Protein AF-A0A915DZM9-F1 (afdb_monomer_lite)

Foldseek 3Di:
DPPVVVPPPDPPCVVVVVVVVVVVVVVVVVVVVVVVVVVVVVVVVVVVVVVVVVVVVVVVQVVVQVVCQVVVCVVPVPDGDGDDDDDPPDDDDPDDPVPD

Radius of gyration: 34.63 Å; chains: 1; bounding box: 76×25×93 Å

Secondary structure (DSSP, 8-state):
--SGGGGTT--TTHHHHHHHHHHHHHHHHHHHHHHHHHHHHHHHHHHHHHHHHHHHHHHHHHHHHHHHHHHHHHH-TT------PPPTT--S----GGG-

Organism: NCBI:txid166011

pLDDT: mean 86.88, std 16.18, range [41.91, 98.56]

InterPro domains:
  IPR027417 P-loop containing nucleoside triphosphate hydrolase [G3DSA:3.40.50.300] (23-99)
  IPR027417 P-loop containing nucleoside triphosphate hydrolase [SSF52540] (4-86)

Sequence (100 aa):
MNELKKYENVNKKALDQFVKASSQKDELTKRVNELKKNESSIKDLLSVLENRRFETLQLTFKQVAKNFHDVFEKLIPSGRANLIMKTADVGQDTEDPSRM

Structure (mmCIF, N/CA/C/O backbone):
data_AF-A0A915DZM9-F1
#
_entry.id   AF-A0A915DZM9-F1
#
loop_
_atom_site.group_PDB
_atom_site.id
_atom_site.type_symbol
_atom_site.label_atom_id
_atom_site.label_alt_id
_atom_site.label_comp_id
_atom_site.label_asym_id
_atom_site.label_entity_id
_atom_site.label_seq_id
_atom_site.pdbx_PDB_ins_code
_atom_site.Cartn_x
_atom_site.Cartn_y
_atom_site.Cartn_z
_atom_site.occupancy
_atom_site.B_iso_or_equiv
_atom_site.auth_seq_id
_atom_site.auth_comp_id
_atom_site.auth_asym_id
_atom_site.auth_atom_id
_atom_site.pdbx_PDB_model_num
ATOM 1 N N . MET A 1 1 ? -47.024 3.475 48.657 1.00 48.84 1 MET A N 1
ATOM 2 C CA . MET A 1 1 ? -45.727 2.891 49.086 1.00 48.84 1 MET A CA 1
ATOM 3 C C . MET A 1 1 ? -45.521 1.419 48.683 1.00 48.84 1 MET A C 1
ATOM 5 O O . MET A 1 1 ? -44.445 0.894 48.937 1.00 48.84 1 MET A O 1
ATOM 9 N N . ASN A 1 2 ? -46.476 0.742 48.024 1.00 57.47 2 ASN A N 1
ATOM 10 C CA . ASN A 1 2 ? -46.370 -0.705 47.754 1.00 57.47 2 ASN A CA 1
ATOM 11 C C . ASN A 1 2 ? -45.647 -1.085 46.447 1.00 57.47 2 ASN A C 1
ATOM 13 O O . ASN A 1 2 ? -45.392 -2.264 46.224 1.00 57.47 2 ASN A O 1
ATOM 17 N N . GLU A 1 3 ? -45.293 -0.124 45.593 1.00 64.56 3 GLU A N 1
ATOM 18 C CA . GLU A 1 3 ? -44.684 -0.420 44.287 1.00 64.56 3 GLU A CA 1
ATOM 19 C C . GLU A 1 3 ? -43.159 -0.570 44.345 1.00 64.56 3 GLU A C 1
ATOM 21 O O . GLU A 1 3 ? -42.605 -1.394 43.623 1.00 64.56 3 GLU A O 1
ATOM 26 N N . LEU A 1 4 ? -42.480 0.127 45.267 1.00 64.44 4 LEU A N 1
ATOM 27 C CA . LEU A 1 4 ? -41.024 0.014 45.438 1.00 64.44 4 LEU A CA 1
ATOM 28 C C . LEU A 1 4 ? -40.582 -1.369 45.947 1.00 64.44 4 LEU A C 1
ATOM 30 O O . LEU A 1 4 ? -39.478 -1.802 45.633 1.00 64.44 4 LEU A O 1
ATOM 34 N N . LYS A 1 5 ? -41.444 -2.089 46.681 1.00 62.44 5 LYS A N 1
ATOM 35 C CA . LYS A 1 5 ? -41.144 -3.437 47.201 1.00 62.44 5 LYS A CA 1
ATOM 36 C C . LYS A 1 5 ? -40.920 -4.477 46.097 1.00 62.44 5 LYS A C 1
ATOM 38 O O . LYS A 1 5 ? -40.198 -5.438 46.310 1.00 62.44 5 LYS A O 1
ATOM 43 N N . LYS A 1 6 ? -41.497 -4.280 44.904 1.00 67.06 6 LYS A N 1
ATOM 44 C CA . LYS A 1 6 ? -41.291 -5.182 43.754 1.00 67.06 6 LYS A CA 1
ATOM 45 C C . LYS A 1 6 ? -39.876 -5.088 43.169 1.00 67.06 6 LYS A C 1
ATOM 47 O O . LYS A 1 6 ? -39.464 -5.974 42.429 1.00 67.06 6 LYS A O 1
ATOM 52 N N . TYR A 1 7 ? -39.137 -4.038 43.519 1.00 66.75 7 TYR A N 1
ATOM 53 C CA . TYR A 1 7 ? -37.771 -3.780 43.081 1.00 66.75 7 TYR A CA 1
ATOM 54 C C . TYR A 1 7 ? -36.757 -4.063 44.203 1.00 66.75 7 TYR A C 1
ATOM 56 O O . TYR A 1 7 ? -35.758 -3.368 44.317 1.00 66.75 7 TYR A O 1
ATOM 64 N N . GLU A 1 8 ? -36.976 -5.070 45.055 1.00 66.50 8 GLU A N 1
ATOM 65 C CA . GLU A 1 8 ? -36.033 -5.413 46.140 1.00 66.50 8 GLU A CA 1
ATOM 66 C C . GLU A 1 8 ? -34.612 -5.749 45.638 1.00 66.50 8 GLU A C 1
ATOM 68 O O . GLU A 1 8 ? -33.630 -5.475 46.327 1.00 66.50 8 GLU A O 1
ATOM 73 N N . ASN A 1 9 ? -34.487 -6.254 44.405 1.00 74.31 9 ASN A N 1
ATOM 74 C CA . ASN A 1 9 ? -33.231 -6.737 43.822 1.00 74.31 9 ASN A CA 1
ATOM 75 C C . ASN A 1 9 ? -32.646 -5.803 42.746 1.00 74.31 9 ASN A C 1
ATOM 77 O O . ASN A 1 9 ? -32.214 -6.260 41.687 1.00 74.31 9 ASN A O 1
ATOM 81 N N . VAL A 1 10 ? -32.633 -4.484 42.971 1.00 79.19 10 VAL A N 1
ATOM 82 C CA . VAL A 1 10 ? -31.992 -3.558 42.016 1.00 79.19 10 VAL A CA 1
ATOM 83 C C . VAL A 1 10 ? -30.469 -3.669 42.089 1.00 79.19 10 VAL A C 1
ATOM 85 O O . VAL A 1 10 ? -29.878 -3.640 43.172 1.00 79.19 10 VAL A O 1
ATOM 88 N N . ASN A 1 11 ? -29.811 -3.720 40.928 1.00 84.00 11 ASN A N 1
ATOM 89 C CA . ASN A 1 11 ? -28.358 -3.626 40.838 1.00 84.00 11 ASN A CA 1
ATOM 90 C C . ASN A 1 11 ? -27.892 -2.202 41.180 1.00 84.00 11 ASN A C 1
ATOM 92 O O . ASN A 1 11 ? -27.795 -1.330 40.319 1.00 84.00 11 ASN A O 1
ATOM 96 N N . LYS A 1 12 ? -27.547 -1.984 42.449 1.00 84.38 12 LYS A N 1
ATOM 97 C CA . LYS A 1 12 ? -27.059 -0.695 42.963 1.00 84.38 12 LYS A CA 1
ATOM 98 C C . LYS A 1 12 ? -25.737 -0.238 42.323 1.00 84.38 12 LYS A C 1
ATOM 100 O O . LYS A 1 12 ? -25.410 0.937 42.417 1.00 84.38 12 LYS A O 1
ATOM 105 N N . LYS A 1 13 ? -24.996 -1.136 41.654 1.00 89.31 13 LYS A N 1
ATOM 106 C CA . LYS A 1 13 ? -23.743 -0.833 40.934 1.00 89.31 13 LYS A CA 1
ATOM 107 C C . LYS A 1 13 ? -23.955 -0.489 39.457 1.00 89.31 13 LYS A C 1
ATOM 109 O O . LYS A 1 13 ? -22.977 -0.245 38.756 1.00 89.31 13 LYS A O 1
ATOM 114 N N . ALA A 1 14 ? -25.197 -0.488 38.965 1.00 90.44 14 ALA A N 1
ATOM 115 C CA . ALA A 1 14 ? -25.493 -0.280 37.547 1.00 90.44 14 ALA A CA 1
ATOM 116 C C . ALA A 1 14 ? -24.955 1.059 37.022 1.00 90.44 14 ALA A C 1
ATOM 118 O O . ALA A 1 14 ? -24.458 1.111 35.901 1.00 90.44 14 ALA A O 1
ATOM 119 N N . LEU A 1 15 ? -24.997 2.114 37.843 1.00 90.62 15 LEU A N 1
ATOM 120 C CA . LEU A 1 15 ? -24.470 3.424 37.468 1.00 90.62 15 LEU A CA 1
ATOM 121 C C . LEU A 1 15 ? -22.946 3.388 37.281 1.00 90.62 15 LEU A C 1
ATOM 123 O O . LEU A 1 15 ? -22.456 3.763 36.220 1.00 90.62 15 LEU A O 1
ATOM 127 N N . ASP A 1 16 ? -22.205 2.865 38.261 1.00 93.19 16 ASP A N 1
ATOM 128 C CA . ASP A 1 16 ? -20.742 2.748 38.175 1.00 93.19 16 ASP A CA 1
ATOM 129 C C . ASP A 1 16 ? -20.309 1.842 37.013 1.00 93.19 16 ASP A C 1
ATOM 131 O O . ASP A 1 16 ? -19.359 2.143 36.287 1.00 93.19 16 ASP A O 1
ATOM 135 N N . GLN A 1 17 ? -21.030 0.735 36.799 1.00 95.06 17 GLN A N 1
ATOM 136 C CA . GLN A 1 17 ? -20.805 -0.166 35.668 1.00 95.06 17 GLN A CA 1
ATOM 137 C C . GLN A 1 17 ? -21.062 0.531 34.332 1.00 95.06 17 GLN A C 1
ATOM 139 O O . GLN A 1 17 ? -20.261 0.378 33.412 1.00 95.06 17 GLN A O 1
ATOM 144 N N . PHE A 1 18 ? -22.138 1.315 34.230 1.00 95.31 18 PHE A N 1
ATOM 145 C CA . PHE A 1 18 ? -22.462 2.085 33.034 1.00 95.31 18 PHE A CA 1
ATOM 146 C C . PHE A 1 18 ? -21.383 3.124 32.728 1.00 95.31 18 PHE A C 1
ATOM 148 O O . PHE A 1 18 ? -20.896 3.173 31.602 1.00 95.31 18 PHE A O 1
ATOM 155 N N . VAL A 1 19 ? -20.953 3.906 33.723 1.00 96.38 19 VAL A N 1
ATOM 156 C CA . VAL A 1 19 ? -19.902 4.920 33.545 1.00 96.38 19 VAL A CA 1
ATOM 157 C C . VAL A 1 19 ? -18.598 4.269 33.078 1.00 96.38 19 VAL A C 1
ATOM 159 O O . VAL A 1 19 ? -17.992 4.725 32.106 1.00 96.38 19 VAL A O 1
ATOM 162 N N . LYS A 1 20 ? -18.192 3.157 33.706 1.00 96.88 20 LYS A N 1
ATOM 163 C CA . LYS A 1 20 ? -16.994 2.410 33.303 1.00 96.88 20 LYS A CA 1
ATOM 164 C C . LYS A 1 20 ? -17.113 1.860 31.879 1.00 96.88 20 LYS A C 1
ATOM 166 O O . LYS A 1 20 ? -16.190 2.031 31.087 1.00 96.88 20 LYS A O 1
ATOM 171 N N . ALA A 1 21 ? -18.238 1.228 31.548 1.00 96.44 21 ALA A N 1
ATOM 172 C CA . ALA A 1 21 ? -18.471 0.654 30.227 1.00 96.44 21 ALA A CA 1
ATOM 173 C C . ALA A 1 21 ? -18.543 1.730 29.132 1.00 96.44 21 ALA A C 1
ATOM 175 O O . ALA A 1 21 ? -18.009 1.528 28.043 1.00 96.44 21 ALA A O 1
ATOM 176 N N . SER A 1 22 ? -19.151 2.884 29.421 1.00 97.81 22 SER A N 1
ATOM 177 C CA . SER A 1 22 ? -19.218 4.011 28.488 1.00 97.81 22 SER A CA 1
ATOM 178 C C . SER A 1 22 ? -17.825 4.565 28.197 1.00 97.81 22 SER A C 1
ATOM 180 O O . SER A 1 22 ? -17.465 4.714 27.035 1.00 97.81 22 SER A O 1
ATOM 182 N N . SER A 1 23 ? -17.005 4.772 29.232 1.00 97.69 23 SER A N 1
ATOM 183 C CA . SER A 1 23 ? -15.620 5.230 29.064 1.00 97.69 23 SER A CA 1
ATOM 184 C C . SER A 1 23 ? -14.784 4.251 28.227 1.00 97.69 23 SER A C 1
ATOM 186 O O . SER A 1 23 ? -14.112 4.649 27.275 1.00 97.69 23 SER A O 1
ATOM 188 N N . GLN A 1 24 ? -14.900 2.945 28.501 1.00 98.06 24 GLN A N 1
ATOM 189 C CA . GLN A 1 24 ? -14.220 1.907 27.717 1.00 98.06 24 GLN A CA 1
ATOM 190 C C . GLN A 1 24 ? -14.685 1.876 26.257 1.00 98.06 24 GLN A C 1
ATOM 192 O O . GLN A 1 24 ? -13.868 1.726 25.348 1.00 98.06 24 GLN A O 1
ATOM 197 N N . LYS A 1 25 ? -15.989 2.035 26.009 1.00 98.25 25 LYS A N 1
ATOM 198 C CA . LYS A 1 25 ? -16.532 2.136 24.652 1.00 98.25 25 LYS A CA 1
ATOM 199 C C . LYS A 1 25 ? -15.938 3.333 23.913 1.00 98.25 25 LYS A C 1
ATOM 201 O O . LYS A 1 25 ? -15.570 3.190 22.746 1.00 98.25 25 LYS A O 1
ATOM 206 N N . ASP A 1 26 ? -15.841 4.487 24.562 1.00 98.31 26 ASP A N 1
ATOM 207 C CA . ASP A 1 26 ? -15.312 5.702 23.942 1.00 98.31 26 ASP A CA 1
ATOM 208 C C . ASP A 1 26 ? -13.825 5.552 23.594 1.00 98.31 26 ASP A C 1
ATOM 210 O O . ASP A 1 26 ? -13.408 5.914 22.491 1.00 98.31 26 ASP A O 1
ATOM 214 N N . GLU A 1 27 ? -13.032 4.950 24.483 1.00 98.31 27 GLU A N 1
ATOM 215 C CA . GLU A 1 27 ? -11.620 4.636 24.232 1.00 98.31 27 GLU A CA 1
ATOM 216 C C . GLU A 1 27 ? -11.452 3.662 23.055 1.00 98.31 27 GLU A C 1
ATOM 218 O O . GLU A 1 27 ? -10.688 3.928 22.123 1.00 98.31 27 GLU A O 1
ATOM 223 N N . LEU A 1 28 ? -12.218 2.567 23.042 1.00 98.56 28 LEU A N 1
ATOM 224 C CA . LEU A 1 28 ? -12.199 1.595 21.946 1.00 98.56 28 LEU A CA 1
ATOM 225 C C . LEU A 1 28 ? -12.623 2.229 20.619 1.00 98.56 28 LEU A C 1
ATOM 227 O O . LEU A 1 28 ? -12.017 1.958 19.584 1.00 98.56 28 LEU A O 1
ATOM 231 N N . THR A 1 29 ? -13.623 3.109 20.642 1.00 98.44 29 THR A N 1
ATOM 232 C CA . THR A 1 29 ? -14.101 3.814 19.446 1.00 98.44 29 THR A CA 1
ATOM 233 C C . THR A 1 29 ? -13.015 4.722 18.875 1.00 98.44 29 THR A C 1
ATOM 235 O O . THR A 1 29 ? -12.769 4.700 17.667 1.00 98.44 29 THR A O 1
ATOM 238 N N . LYS A 1 30 ? -12.310 5.476 19.729 1.00 98.50 30 LYS A N 1
ATOM 239 C CA . LYS A 1 30 ? -11.158 6.290 19.311 1.00 98.50 30 LYS A CA 1
ATOM 240 C C . LYS A 1 30 ? -10.073 5.425 18.677 1.00 98.50 30 LYS A C 1
ATOM 242 O O . LYS A 1 30 ? -9.648 5.713 17.562 1.00 98.50 30 LYS A O 1
ATOM 247 N N . ARG A 1 31 ? -9.710 4.315 19.324 1.00 98.50 31 ARG A N 1
ATOM 248 C CA . ARG A 1 31 ? -8.682 3.395 18.823 1.00 98.50 31 ARG A CA 1
ATOM 249 C C . ARG A 1 31 ? -9.050 2.775 17.475 1.00 98.50 31 ARG A C 1
ATOM 251 O O . ARG A 1 31 ? -8.199 2.669 16.600 1.00 98.50 31 ARG A O 1
ATOM 258 N N . VAL A 1 32 ? -10.313 2.402 17.267 1.00 98.56 32 VAL A N 1
ATOM 259 C CA . VAL A 1 32 ? -10.792 1.899 15.967 1.00 98.56 32 VAL A CA 1
ATOM 260 C C . VAL A 1 32 ? -10.671 2.970 14.883 1.00 98.56 32 VAL A C 1
ATOM 262 O O . VAL A 1 32 ? -10.244 2.664 13.771 1.00 98.56 32 VAL A O 1
ATOM 265 N N . ASN A 1 33 ? -11.015 4.221 15.188 1.00 98.50 33 ASN A N 1
ATOM 266 C CA . ASN A 1 33 ? -10.901 5.317 14.225 1.00 98.50 33 ASN A CA 1
ATOM 267 C C . ASN A 1 33 ? -9.439 5.607 13.856 1.00 98.50 33 ASN A C 1
ATOM 269 O O . ASN A 1 33 ? -9.132 5.800 12.680 1.00 98.50 33 ASN A O 1
ATOM 273 N N . GLU A 1 34 ? -8.532 5.577 14.833 1.00 98.50 34 GLU A N 1
ATOM 274 C CA . GLU A 1 34 ? -7.091 5.699 14.594 1.00 98.50 34 GLU A CA 1
ATOM 275 C C . GLU A 1 34 ? -6.560 4.551 13.730 1.00 98.50 34 GLU A C 1
ATOM 277 O O . GLU A 1 34 ? -5.851 4.795 12.756 1.00 98.50 34 GLU A O 1
ATOM 282 N N . LEU A 1 35 ? -6.954 3.307 14.019 1.00 98.56 35 LEU A N 1
ATOM 283 C CA . LEU A 1 35 ? -6.558 2.144 13.220 1.00 98.56 35 LEU A CA 1
ATOM 284 C C . LEU A 1 35 ? -7.040 2.247 11.770 1.00 98.56 35 LEU A C 1
ATOM 286 O O . LEU A 1 35 ? -6.257 1.983 10.863 1.00 98.56 35 LEU A O 1
ATOM 290 N N . LYS A 1 36 ? -8.280 2.693 11.536 1.00 98.56 36 LYS A N 1
ATOM 291 C CA . LYS A 1 36 ? -8.805 2.921 10.178 1.00 98.56 36 LYS A CA 1
ATOM 292 C C . LYS A 1 36 ? -8.014 3.988 9.426 1.00 98.56 36 LYS A C 1
ATOM 294 O O . LYS A 1 36 ? -7.718 3.819 8.245 1.00 98.56 36 LYS A O 1
ATOM 299 N N . LYS A 1 37 ? -7.651 5.081 10.104 1.00 98.50 37 LYS A N 1
ATOM 300 C CA . LYS A 1 37 ? -6.814 6.131 9.514 1.00 98.50 37 LYS A CA 1
ATOM 301 C C . LYS A 1 37 ? -5.435 5.583 9.141 1.00 98.50 37 LYS A C 1
ATOM 303 O O . LYS A 1 37 ? -4.976 5.812 8.026 1.00 98.50 37 LYS A O 1
ATOM 308 N N . ASN A 1 38 ? -4.815 4.825 10.043 1.00 98.31 38 ASN A N 1
ATOM 309 C CA . ASN A 1 38 ? -3.508 4.216 9.812 1.00 98.31 38 ASN A CA 1
ATOM 310 C C . ASN A 1 38 ? -3.552 3.214 8.654 1.00 98.31 38 ASN A C 1
ATOM 312 O O . ASN A 1 38 ? -2.674 3.240 7.797 1.00 98.31 38 ASN A O 1
ATOM 316 N N . GLU A 1 39 ? -4.586 2.374 8.585 1.00 98.56 39 GLU A N 1
ATOM 317 C CA . GLU A 1 39 ? -4.797 1.443 7.475 1.00 98.56 39 GLU A CA 1
ATOM 318 C C . GLU A 1 39 ? -4.867 2.181 6.131 1.00 98.56 39 GLU A C 1
ATOM 320 O O . GLU A 1 39 ? -4.191 1.780 5.183 1.00 98.56 39 GLU A O 1
ATOM 325 N N . SER A 1 40 ? -5.627 3.281 6.055 1.00 98.38 40 SER A N 1
ATOM 326 C CA . SER A 1 40 ? -5.697 4.112 4.846 1.00 98.38 40 SER A CA 1
ATOM 327 C C . SER A 1 40 ? -4.322 4.650 4.460 1.00 98.38 40 SER A C 1
ATOM 329 O O . SER A 1 40 ? -3.891 4.463 3.329 1.00 98.38 40 SER A O 1
ATOM 331 N N . SER A 1 41 ? -3.590 5.242 5.408 1.00 98.31 41 SER A N 1
ATOM 332 C CA . SER A 1 41 ? -2.258 5.797 5.141 1.00 98.31 41 SER A CA 1
ATOM 333 C C . SER A 1 41 ? -1.254 4.739 4.672 1.00 98.31 41 SER A C 1
ATOM 335 O O . SER A 1 41 ? -0.417 5.022 3.817 1.00 98.31 41 SER A O 1
ATOM 337 N N . ILE A 1 42 ? -1.345 3.512 5.195 1.00 98.50 42 ILE A N 1
ATOM 338 C CA . ILE A 1 42 ? -0.507 2.390 4.752 1.00 98.50 42 ILE A CA 1
ATOM 339 C C . ILE A 1 42 ? -0.857 1.988 3.315 1.00 98.50 42 ILE A C 1
ATOM 341 O O . ILE A 1 42 ? 0.050 1.782 2.510 1.00 98.50 42 ILE A O 1
ATOM 345 N N . LYS A 1 43 ? -2.148 1.896 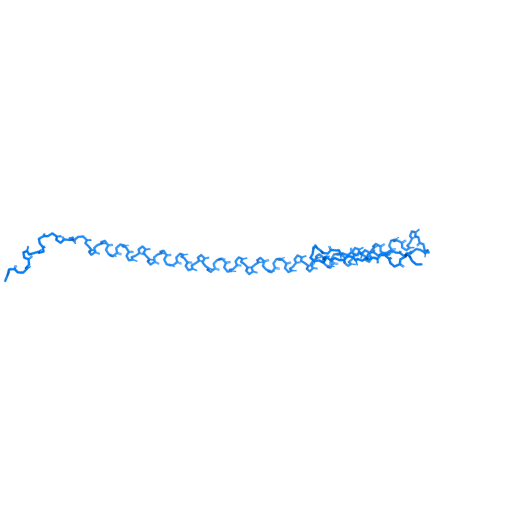2.970 1.00 98.50 43 LYS A N 1
ATOM 346 C CA . LYS A 1 43 ? -2.588 1.569 1.602 1.00 98.50 43 LYS A CA 1
ATOM 347 C C . LYS A 1 43 ? -2.166 2.636 0.594 1.00 98.50 43 LYS A C 1
ATOM 349 O O . LYS A 1 43 ? -1.676 2.289 -0.479 1.00 98.50 43 LYS A O 1
ATOM 354 N N . ASP A 1 44 ? -2.292 3.908 0.959 1.00 98.31 44 ASP A N 1
ATOM 355 C CA . ASP A 1 44 ? -1.869 5.026 0.114 1.00 98.31 44 ASP A CA 1
ATOM 356 C C . ASP A 1 44 ? -0.356 4.979 -0.138 1.00 98.31 44 ASP A C 1
ATOM 358 O O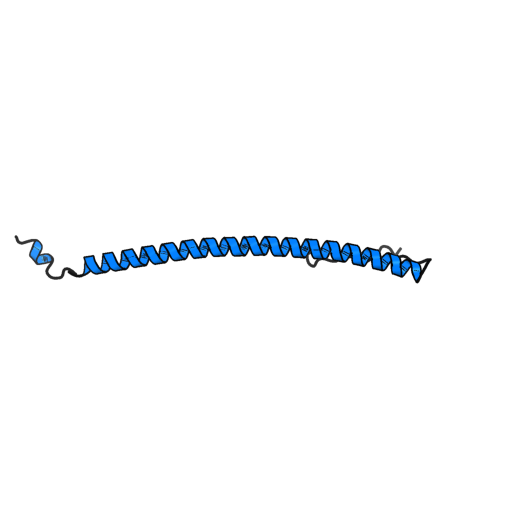 . ASP A 1 44 ? 0.096 5.083 -1.279 1.00 98.31 44 ASP A O 1
ATOM 362 N N . LEU A 1 45 ? 0.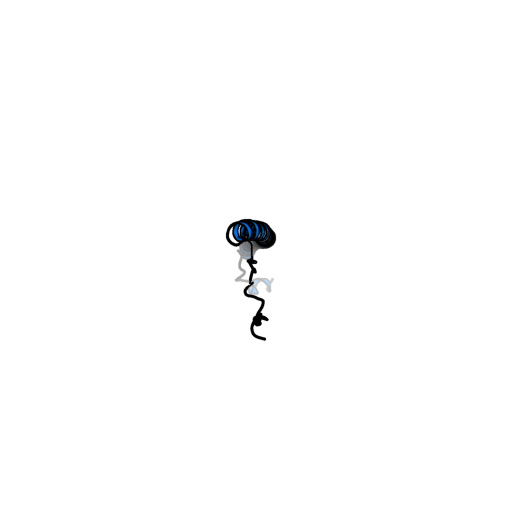436 4.733 0.912 1.00 98.31 45 LEU A N 1
ATOM 363 C CA . LEU A 1 45 ? 1.883 4.565 0.788 1.00 98.31 45 LEU A CA 1
ATOM 364 C C . LEU A 1 45 ? 2.241 3.376 -0.110 1.00 98.31 45 LEU A C 1
ATOM 366 O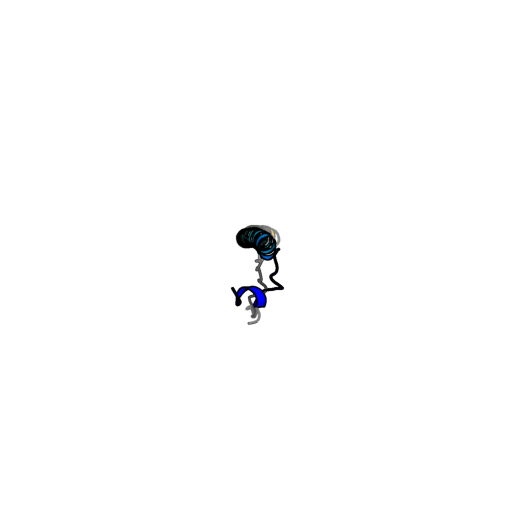 O . LEU A 1 45 ? 3.116 3.499 -0.964 1.00 98.31 45 LEU A O 1
ATOM 370 N N . LEU A 1 46 ? 1.565 2.238 0.058 1.00 98.19 46 LEU A N 1
ATOM 371 C CA . LEU A 1 46 ? 1.804 1.052 -0.760 1.00 98.19 46 LEU A CA 1
ATOM 372 C C . LEU A 1 46 ? 1.553 1.334 -2.247 1.00 98.19 46 LEU A C 1
ATOM 374 O O . LEU A 1 46 ? 2.365 0.949 -3.083 1.00 98.19 46 LEU A O 1
ATOM 378 N N . SER A 1 47 ? 0.482 2.065 -2.566 1.00 97.69 47 SER A N 1
ATOM 379 C CA . SER A 1 47 ? 0.167 2.490 -3.935 1.00 97.69 47 SER A CA 1
ATOM 380 C C . SER A 1 47 ? 1.276 3.359 -4.540 1.00 97.69 47 SER A C 1
ATOM 382 O O . SER A 1 47 ? 1.744 3.106 -5.651 1.00 97.69 47 SER A O 1
ATOM 384 N N . VAL A 1 48 ? 1.778 4.341 -3.783 1.00 98.00 48 VAL A N 1
ATOM 385 C CA . VAL A 1 48 ? 2.900 5.191 -4.220 1.00 98.00 48 VAL A CA 1
ATOM 386 C C . VAL A 1 48 ? 4.171 4.369 -4.449 1.00 98.00 48 VAL A C 1
ATOM 388 O O . VAL A 1 48 ? 4.881 4.591 -5.432 1.00 98.00 48 VAL A O 1
ATOM 391 N N . LEU A 1 49 ? 4.469 3.418 -3.560 1.00 98.19 49 LEU A N 1
ATOM 392 C CA . LEU A 1 49 ? 5.645 2.557 -3.681 1.00 98.19 49 LEU A CA 1
ATOM 393 C C . LEU A 1 49 ? 5.560 1.636 -4.900 1.00 98.19 49 LEU A C 1
ATOM 395 O O . LEU A 1 49 ? 6.554 1.510 -5.615 1.00 98.19 49 LEU A O 1
ATOM 399 N N . GLU A 1 50 ? 4.398 1.041 -5.171 1.00 95.94 50 GLU A N 1
ATOM 400 C CA . GLU A 1 50 ? 4.184 0.238 -6.378 1.00 95.94 50 GLU A CA 1
ATOM 401 C C . GLU A 1 50 ? 4.375 1.078 -7.640 1.00 95.94 50 GLU A C 1
ATOM 403 O O . GLU A 1 50 ? 5.166 0.702 -8.504 1.00 95.94 50 GLU A O 1
ATOM 408 N N . ASN A 1 51 ? 3.756 2.257 -7.723 1.00 95.75 51 ASN A N 1
ATOM 409 C CA . ASN A 1 51 ? 3.921 3.148 -8.875 1.00 95.75 51 ASN A CA 1
ATOM 410 C C . ASN A 1 51 ? 5.394 3.502 -9.107 1.00 95.75 51 ASN A C 1
ATOM 412 O O . ASN A 1 51 ? 5.915 3.330 -10.210 1.00 95.75 51 ASN A O 1
ATOM 416 N N . ARG A 1 52 ? 6.111 3.890 -8.045 1.00 97.19 52 ARG A N 1
ATOM 417 C CA . ARG A 1 52 ? 7.541 4.202 -8.131 1.00 97.19 52 ARG A CA 1
ATOM 418 C C . ARG A 1 52 ? 8.376 2.988 -8.542 1.00 97.19 52 ARG A C 1
ATOM 420 O O . ARG A 1 52 ? 9.351 3.146 -9.281 1.00 97.19 52 ARG A O 1
ATOM 427 N N . ARG A 1 53 ? 8.017 1.784 -8.084 1.00 96.12 53 ARG A N 1
ATOM 428 C CA . ARG A 1 53 ? 8.664 0.527 -8.486 1.00 96.12 53 ARG A CA 1
ATOM 429 C C . ARG A 1 53 ? 8.491 0.293 -9.983 1.00 96.12 53 ARG A C 1
ATOM 431 O O . ARG A 1 53 ? 9.487 0.044 -10.660 1.00 96.12 53 ARG A O 1
ATOM 438 N N . PHE A 1 54 ? 7.270 0.408 -10.502 1.00 93.44 54 PHE A N 1
ATOM 439 C CA . PHE A 1 54 ? 6.987 0.240 -11.928 1.00 93.44 54 PHE A CA 1
ATOM 440 C C . PHE A 1 54 ? 7.713 1.279 -12.784 1.00 93.44 54 PHE A C 1
ATOM 442 O O . PHE A 1 54 ? 8.380 0.905 -13.747 1.00 93.44 54 PHE A O 1
ATOM 449 N N . GLU A 1 55 ? 7.659 2.556 -12.411 1.00 95.56 55 GLU A N 1
ATOM 450 C CA . GLU A 1 55 ? 8.361 3.631 -13.121 1.00 95.56 55 GLU A CA 1
ATOM 451 C C . GLU A 1 55 ? 9.875 3.401 -13.152 1.00 95.56 55 GLU A C 1
ATOM 453 O O . GLU A 1 55 ? 10.501 3.464 -14.213 1.00 95.56 55 GLU A O 1
ATOM 458 N N . THR A 1 56 ? 10.468 3.067 -12.002 1.00 95.44 56 THR A N 1
ATOM 459 C CA . THR A 1 56 ? 11.909 2.796 -11.901 1.00 95.44 56 THR A CA 1
ATOM 460 C C . THR A 1 56 ? 12.293 1.582 -12.744 1.00 95.44 56 THR A C 1
ATOM 462 O O . THR A 1 56 ? 13.300 1.615 -13.453 1.00 95.44 56 THR A O 1
ATOM 465 N N . LEU A 1 57 ? 11.482 0.522 -12.732 1.00 95.38 57 LEU A N 1
ATOM 466 C CA . LEU A 1 57 ? 11.720 -0.677 -13.534 1.00 95.38 57 LEU A CA 1
ATOM 467 C C . LEU A 1 57 ? 11.625 -0.383 -15.039 1.00 95.38 57 LEU A C 1
ATOM 469 O O . LEU A 1 57 ? 12.468 -0.831 -15.811 1.00 95.38 57 LEU A O 1
ATOM 473 N N . GLN A 1 58 ? 10.643 0.410 -15.470 1.00 93.81 58 GLN A N 1
ATOM 474 C CA . GLN A 1 58 ? 10.511 0.813 -16.871 1.00 93.81 58 GLN A CA 1
ATOM 475 C C . GLN A 1 58 ? 11.683 1.683 -17.331 1.00 93.81 58 GLN A C 1
ATOM 477 O O . GLN A 1 58 ? 12.217 1.470 -18.421 1.00 93.81 58 GLN A O 1
ATOM 482 N N . LEU A 1 59 ? 12.099 2.655 -16.515 1.00 96.00 59 LEU A N 1
ATOM 483 C CA . LEU A 1 59 ? 13.223 3.534 -16.832 1.00 96.00 59 LEU A CA 1
ATOM 484 C C . LEU A 1 59 ? 14.532 2.746 -16.942 1.00 96.00 59 LEU A C 1
ATOM 486 O O . LEU A 1 59 ? 15.256 2.875 -17.931 1.00 96.00 59 LEU A O 1
ATOM 490 N N . THR A 1 60 ? 14.808 1.899 -15.950 1.00 97.00 60 THR A N 1
ATOM 491 C CA . THR A 1 60 ? 16.007 1.051 -15.932 1.00 97.00 60 THR A CA 1
ATOM 492 C C . THR A 1 60 ? 16.008 0.073 -17.102 1.00 97.00 60 THR A C 1
ATOM 494 O O . THR A 1 60 ? 17.022 -0.041 -17.785 1.00 97.00 60 THR A O 1
ATOM 497 N N . PHE A 1 61 ? 14.873 -0.553 -17.426 1.00 96.75 61 PHE A N 1
ATOM 498 C CA . PHE A 1 61 ? 14.767 -1.420 -18.598 1.00 96.75 61 PHE A CA 1
ATOM 499 C C . PHE A 1 61 ? 15.040 -0.679 -19.906 1.00 96.75 61 PHE A C 1
ATOM 501 O O . PHE A 1 61 ? 15.807 -1.177 -20.724 1.00 96.75 61 PHE A O 1
ATOM 508 N N . LYS A 1 62 ? 14.474 0.520 -20.108 1.00 95.25 62 LYS A N 1
ATOM 509 C CA . LYS A 1 62 ? 14.751 1.334 -21.306 1.00 95.25 62 LYS A CA 1
ATOM 510 C C . LYS A 1 62 ? 16.245 1.618 -21.456 1.00 95.25 62 LYS A C 1
ATOM 512 O O . LYS A 1 62 ? 16.783 1.521 -22.557 1.00 95.25 62 LYS A O 1
ATOM 517 N N . GLN A 1 63 ? 16.917 1.940 -20.353 1.00 97.12 63 GLN A N 1
ATOM 518 C CA . GLN A 1 63 ? 18.352 2.202 -20.364 1.00 97.12 63 GLN A CA 1
ATOM 519 C C . GLN A 1 63 ? 19.164 0.939 -20.673 1.00 97.12 63 GLN A C 1
ATOM 521 O O . GLN A 1 63 ? 20.067 0.981 -21.505 1.00 97.12 63 GLN A O 1
ATOM 526 N N . VAL A 1 64 ? 18.813 -0.193 -20.059 1.00 97.50 64 VAL A N 1
ATOM 527 C CA . VAL A 1 64 ? 19.447 -1.490 -20.334 1.00 97.50 64 VAL A CA 1
ATOM 528 C C . VAL A 1 64 ? 19.225 -1.915 -21.787 1.00 97.50 64 VAL A C 1
ATOM 530 O O . VAL A 1 64 ? 20.176 -2.342 -22.430 1.00 97.50 64 VAL A O 1
ATOM 533 N N . ALA A 1 65 ? 18.018 -1.749 -22.332 1.00 96.19 65 ALA A N 1
ATOM 534 C CA . ALA A 1 65 ? 17.694 -2.084 -23.717 1.00 96.19 65 ALA A CA 1
ATOM 535 C C . ALA A 1 65 ? 18.508 -1.256 -24.718 1.00 96.19 65 ALA A C 1
ATOM 537 O O . ALA A 1 65 ? 19.045 -1.813 -25.673 1.00 96.19 65 ALA A O 1
ATOM 538 N N . LYS A 1 66 ? 18.660 0.051 -24.468 1.00 94.94 66 LYS A N 1
ATOM 539 C CA . LYS A 1 66 ? 19.524 0.912 -25.283 1.00 94.94 66 LYS A CA 1
ATOM 540 C C . LYS A 1 66 ? 20.983 0.460 -25.218 1.00 94.94 66 LYS A C 1
ATOM 542 O O . LYS A 1 66 ? 21.600 0.241 -26.251 1.00 94.94 66 LYS A O 1
ATOM 547 N N . ASN A 1 67 ? 21.516 0.268 -24.013 1.00 96.12 67 ASN A N 1
ATOM 548 C CA . ASN A 1 67 ? 22.904 -0.161 -23.842 1.00 96.12 67 ASN A CA 1
ATOM 549 C C . ASN A 1 67 ? 23.161 -1.526 -24.492 1.00 96.12 67 ASN A C 1
ATOM 551 O O . ASN A 1 67 ? 24.213 -1.737 -25.085 1.00 96.12 67 ASN A O 1
ATOM 555 N N . PHE A 1 68 ? 22.202 -2.447 -24.396 1.00 96.38 68 PHE A N 1
ATOM 556 C CA . PHE A 1 68 ? 22.265 -3.741 -25.063 1.00 96.38 68 PHE A CA 1
ATOM 557 C C . PHE A 1 68 ? 22.352 -3.582 -26.581 1.00 96.38 68 PHE A C 1
ATOM 559 O O . PHE A 1 68 ? 23.236 -4.178 -27.189 1.00 96.38 68 PHE A O 1
ATOM 566 N N . HIS A 1 69 ? 21.490 -2.754 -27.177 1.00 94.19 69 HIS A N 1
ATOM 567 C CA . HIS A 1 69 ? 21.524 -2.461 -28.608 1.00 94.19 69 HIS A CA 1
ATOM 568 C C . HIS A 1 69 ? 22.883 -1.888 -29.038 1.00 94.19 69 HIS A C 1
ATOM 570 O O . HIS A 1 69 ? 23.527 -2.443 -29.926 1.00 94.19 69 HIS A O 1
ATOM 576 N N . ASP A 1 70 ? 23.362 -0.856 -28.335 1.00 92.88 70 ASP A N 1
ATOM 577 C CA . ASP A 1 70 ? 24.627 -0.172 -28.633 1.00 92.88 70 ASP A CA 1
ATOM 578 C C . ASP A 1 70 ? 25.845 -1.113 -28.518 1.00 92.88 70 ASP A C 1
ATOM 580 O O . ASP A 1 70 ? 26.825 -0.978 -29.252 1.00 92.88 70 ASP A O 1
ATOM 584 N N . VAL A 1 71 ? 25.823 -2.059 -27.572 1.00 95.44 71 VAL A N 1
ATOM 585 C CA . VAL A 1 71 ? 26.882 -3.071 -27.412 1.00 95.44 71 VAL A CA 1
ATOM 586 C C . VAL A 1 71 ? 26.763 -4.161 -28.476 1.00 95.44 71 VAL A C 1
ATOM 588 O O . VAL A 1 71 ? 27.779 -4.587 -29.022 1.00 95.44 71 VAL A O 1
ATOM 591 N N . PHE A 1 72 ? 25.548 -4.603 -28.796 1.00 96.06 72 PHE A N 1
ATOM 592 C CA . PHE A 1 72 ? 25.308 -5.650 -29.784 1.00 96.06 72 PHE A CA 1
ATOM 593 C C . PHE A 1 72 ? 25.735 -5.215 -31.188 1.00 96.06 72 PHE A C 1
ATOM 595 O O . PHE A 1 72 ? 26.447 -5.960 -31.855 1.00 96.06 72 PHE A O 1
ATOM 602 N N . GLU A 1 73 ? 25.376 -3.999 -31.610 1.00 94.62 73 GLU A N 1
ATOM 603 C CA . GLU A 1 73 ? 25.760 -3.443 -32.916 1.00 94.62 73 GLU A CA 1
ATOM 604 C C . GLU A 1 73 ? 27.288 -3.353 -33.070 1.00 94.62 73 GLU A C 1
ATOM 606 O O . GLU A 1 73 ? 27.834 -3.664 -34.128 1.00 94.62 73 GLU A O 1
ATOM 611 N N . LYS A 1 74 ? 28.009 -3.018 -31.990 1.00 94.00 74 LYS A N 1
ATOM 612 C CA . LYS A 1 74 ? 29.483 -3.006 -31.982 1.00 94.00 74 LYS A CA 1
ATOM 613 C C . LYS A 1 74 ? 30.101 -4.395 -32.129 1.00 94.00 74 LYS A C 1
ATOM 615 O O . LYS A 1 74 ? 31.197 -4.507 -32.669 1.00 94.00 74 LYS A O 1
ATOM 620 N N . LEU A 1 75 ? 29.442 -5.435 -31.616 1.00 95.62 75 LEU A N 1
ATOM 621 C CA . LEU A 1 75 ? 29.930 -6.815 -31.687 1.00 95.62 75 LEU A CA 1
ATOM 622 C C . LEU A 1 75 ? 29.555 -7.494 -33.009 1.00 95.62 75 LEU A C 1
ATOM 624 O O . LEU A 1 75 ? 30.331 -8.296 -33.525 1.00 95.62 75 LEU A O 1
ATOM 628 N N . ILE A 1 76 ? 28.377 -7.185 -33.554 1.00 95.50 76 ILE A N 1
ATOM 629 C CA . ILE A 1 76 ? 27.837 -7.783 -34.776 1.00 95.50 76 ILE A CA 1
ATOM 630 C C . ILE A 1 76 ? 27.273 -6.656 -35.662 1.00 95.50 76 ILE A C 1
ATOM 632 O O . ILE A 1 76 ? 26.073 -6.386 -35.608 1.00 95.50 76 ILE A O 1
ATOM 636 N N . PRO A 1 77 ? 28.101 -6.029 -36.525 1.00 89.94 77 PRO A N 1
ATOM 637 C CA . PRO A 1 77 ? 27.697 -4.859 -37.319 1.00 89.94 77 PRO A CA 1
ATOM 638 C C . PRO A 1 77 ? 26.521 -5.107 -38.275 1.00 89.94 77 PRO A C 1
ATOM 640 O O . PRO A 1 77 ? 25.782 -4.189 -38.616 1.00 89.94 77 PRO A O 1
ATOM 643 N N . SER A 1 78 ? 26.341 -6.355 -38.716 1.00 91.69 78 SER A N 1
ATOM 644 C CA . SER A 1 78 ? 25.252 -6.759 -39.619 1.00 91.69 78 SER A CA 1
ATOM 645 C C . SER A 1 78 ? 24.004 -7.263 -38.881 1.00 91.69 78 SER A C 1
ATOM 647 O O . SER A 1 78 ? 23.019 -7.623 -39.523 1.00 91.69 78 SER A O 1
ATOM 649 N N . GLY A 1 79 ? 24.051 -7.363 -37.550 1.00 89.56 79 GLY A N 1
ATOM 650 C CA . GLY A 1 79 ? 22.993 -7.939 -36.725 1.00 89.56 79 GLY A CA 1
ATOM 651 C C . GLY A 1 79 ? 22.151 -6.874 -36.024 1.00 89.56 79 GLY A C 1
ATOM 652 O O . GLY A 1 79 ? 22.617 -5.776 -35.739 1.00 89.56 79 GLY A O 1
ATOM 653 N N . ARG A 1 80 ? 20.903 -7.215 -35.687 1.00 89.94 80 ARG A N 1
ATOM 654 C CA . ARG A 1 80 ? 20.038 -6.400 -34.820 1.00 89.94 80 ARG A CA 1
ATOM 655 C C . ARG A 1 80 ? 19.445 -7.264 -33.720 1.00 89.94 80 ARG A C 1
ATOM 657 O O . ARG A 1 80 ? 18.985 -8.369 -33.989 1.00 89.94 80 ARG A O 1
ATOM 664 N N . ALA A 1 81 ? 19.410 -6.735 -32.503 1.00 91.81 81 ALA A N 1
ATOM 665 C CA . ALA A 1 81 ? 18.773 -7.383 -31.367 1.00 91.81 81 ALA A CA 1
ATOM 666 C C . ALA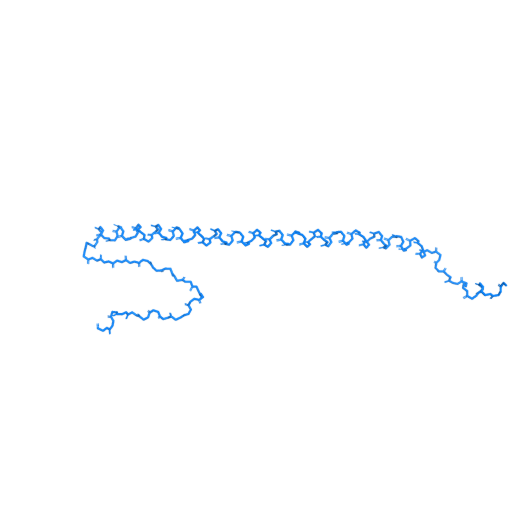 A 1 81 ? 18.082 -6.345 -30.475 1.00 91.81 81 ALA A C 1
ATOM 668 O O . ALA A 1 81 ? 18.568 -5.222 -30.333 1.00 91.81 81 ALA A O 1
ATOM 669 N N . ASN A 1 82 ? 16.961 -6.741 -29.865 1.00 90.44 82 ASN A N 1
ATOM 670 C CA . ASN A 1 82 ? 16.145 -5.904 -28.986 1.00 90.44 82 ASN A CA 1
ATOM 671 C C . ASN A 1 82 ? 15.726 -6.690 -27.738 1.00 90.44 82 ASN A C 1
ATOM 673 O O . ASN A 1 82 ? 15.446 -7.886 -27.821 1.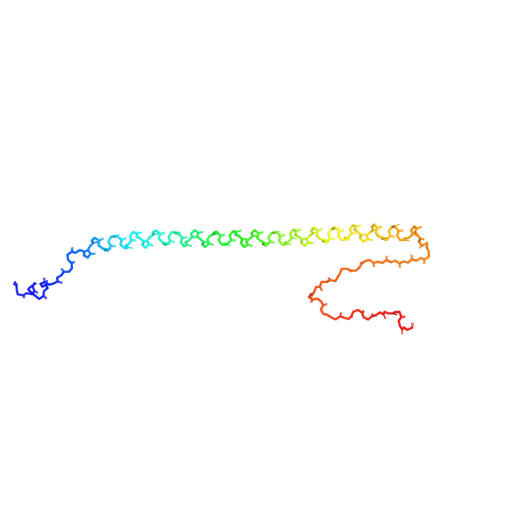00 90.44 82 ASN A O 1
ATOM 677 N N . LEU A 1 83 ? 15.627 -6.007 -26.596 1.00 94.19 83 LEU A N 1
ATOM 678 C CA . LEU A 1 83 ? 15.040 -6.574 -25.383 1.00 94.19 83 LEU A CA 1
ATOM 679 C C . LEU A 1 83 ? 13.543 -6.263 -25.332 1.00 94.19 83 LEU A C 1
ATOM 681 O O . LEU A 1 83 ? 13.136 -5.118 -25.524 1.00 94.19 83 LEU A O 1
ATOM 685 N N . ILE A 1 84 ? 12.735 -7.275 -25.013 1.00 90.06 84 ILE A N 1
ATOM 686 C CA . ILE A 1 84 ? 11.281 -7.156 -24.865 1.00 90.06 84 ILE A CA 1
ATOM 687 C C . ILE A 1 84 ? 10.916 -7.489 -23.418 1.00 90.06 84 ILE A C 1
ATOM 689 O O . ILE A 1 84 ? 11.189 -8.592 -22.942 1.00 90.06 84 ILE A O 1
ATOM 693 N N . MET A 1 85 ? 10.303 -6.537 -22.713 1.00 88.69 85 MET A N 1
ATOM 694 C CA . MET A 1 85 ? 9.762 -6.780 -21.376 1.00 88.69 85 MET A CA 1
ATOM 695 C C . MET A 1 85 ? 8.421 -7.503 -21.510 1.00 88.69 85 MET A C 1
ATOM 697 O O . MET A 1 85 ? 7.512 -6.990 -22.158 1.00 88.69 85 MET A O 1
ATOM 701 N N . LYS A 1 86 ? 8.291 -8.675 -20.882 1.00 88.06 86 LYS A N 1
ATOM 702 C CA . LYS A 1 86 ? 7.022 -9.408 -20.783 1.00 88.06 86 LYS A CA 1
ATOM 703 C C . LYS A 1 86 ? 6.430 -9.211 -19.390 1.00 88.06 86 LYS A C 1
ATOM 705 O O . LYS A 1 86 ? 7.118 -9.432 -18.396 1.00 88.06 86 LYS A O 1
ATOM 710 N N . THR A 1 87 ? 5.171 -8.794 -19.312 1.00 81.81 87 THR A N 1
ATOM 711 C CA . THR A 1 87 ? 4.406 -8.742 -18.060 1.00 81.81 87 THR A CA 1
ATOM 712 C C . THR A 1 87 ? 3.553 -10.003 -17.938 1.00 81.81 87 THR A C 1
ATOM 714 O O . THR A 1 87 ? 3.059 -10.521 -18.934 1.00 81.81 87 THR A O 1
ATOM 717 N N . ALA A 1 88 ? 3.384 -10.514 -16.716 1.00 69.31 88 ALA A N 1
ATOM 718 C CA . ALA A 1 88 ? 2.653 -11.760 -16.459 1.00 69.31 88 ALA A CA 1
ATOM 719 C C . ALA A 1 88 ? 1.146 -11.697 -16.800 1.00 69.31 88 ALA A C 1
ATOM 721 O O . ALA A 1 88 ? 0.497 -12.735 -16.825 1.00 69.31 88 ALA A O 1
ATOM 722 N N . ASP A 1 89 ? 0.609 -10.502 -17.067 1.00 58.03 89 ASP A N 1
ATOM 723 C CA . ASP A 1 89 ? -0.822 -10.258 -17.306 1.00 58.03 89 ASP A CA 1
ATOM 724 C C . ASP A 1 89 ? -1.192 -10.168 -18.801 1.00 58.03 89 ASP A C 1
ATOM 726 O O . ASP A 1 89 ? -2.361 -10.067 -19.159 1.00 58.03 89 ASP A O 1
ATOM 730 N N . VAL A 1 90 ? -0.203 -10.232 -19.702 1.00 52.78 90 VAL A N 1
ATOM 731 C CA . VAL A 1 90 ? -0.452 -10.374 -21.144 1.00 52.78 90 VAL A CA 1
ATOM 732 C C . VAL A 1 90 ? -0.254 -11.840 -21.508 1.00 52.78 90 VAL A C 1
ATOM 734 O O . VAL A 1 90 ? 0.833 -12.281 -21.881 1.00 52.78 90 VAL A O 1
ATOM 737 N N . GLY A 1 91 ? -1.331 -12.610 -21.358 1.00 56.62 91 GLY A N 1
ATOM 738 C CA . GLY A 1 91 ? -1.501 -13.823 -22.146 1.00 56.62 91 GLY A CA 1
ATOM 739 C C . GLY A 1 91 ? -1.541 -13.478 -23.639 1.00 56.62 91 GLY A C 1
ATOM 740 O O . GLY A 1 91 ? -2.023 -12.410 -24.006 1.00 56.62 91 GLY A O 1
ATOM 741 N N . GLN A 1 92 ? -1.090 -14.433 -24.455 1.00 47.94 92 GLN A N 1
ATOM 742 C CA . GLN A 1 92 ? -1.073 -14.480 -25.928 1.00 47.94 92 GLN A CA 1
ATOM 743 C C . GLN A 1 92 ? 0.240 -14.058 -26.612 1.00 47.94 92 GLN A C 1
ATOM 745 O O . GLN A 1 92 ? 0.565 -12.887 -26.786 1.00 47.94 92 GLN A O 1
ATOM 750 N N . ASP A 1 93 ? 0.988 -15.094 -27.005 1.00 53.72 93 ASP A N 1
ATOM 751 C CA . ASP A 1 93 ? 1.402 -15.347 -28.388 1.00 53.72 93 ASP A CA 1
ATOM 752 C C . ASP A 1 93 ? 1.888 -14.138 -29.192 1.00 53.72 93 ASP A C 1
ATOM 754 O O . ASP A 1 93 ? 1.209 -13.619 -30.073 1.00 53.72 93 ASP A O 1
ATOM 758 N N . THR A 1 94 ? 3.145 -13.754 -28.979 1.00 52.19 94 THR A N 1
ATOM 759 C CA . THR A 1 94 ? 3.923 -13.198 -30.090 1.00 52.19 94 THR A CA 1
ATOM 760 C C . THR A 1 94 ? 4.467 -14.373 -30.896 1.00 52.19 94 THR A C 1
ATOM 762 O O . THR A 1 94 ? 5.573 -14.852 -30.623 1.00 52.19 94 THR A O 1
ATOM 765 N N . GLU A 1 95 ? 3.660 -14.881 -31.830 1.00 49.12 95 GLU A N 1
ATOM 766 C CA . GLU A 1 95 ? 4.150 -15.729 -32.914 1.00 49.12 95 GLU A CA 1
ATOM 767 C C . GLU A 1 95 ? 5.257 -14.982 -33.667 1.00 49.12 95 GLU A C 1
ATOM 769 O O . GLU A 1 95 ? 5.140 -13.803 -34.001 1.00 49.12 95 GLU A O 1
ATOM 774 N N . ASP A 1 96 ? 6.369 -15.680 -33.859 1.00 58.22 96 ASP A N 1
ATOM 775 C CA . ASP A 1 96 ? 7.555 -15.207 -34.557 1.00 58.22 96 ASP A CA 1
ATOM 776 C C . ASP A 1 96 ? 7.236 -14.969 -36.050 1.00 58.22 96 ASP A C 1
ATOM 778 O O . ASP A 1 96 ? 6.921 -15.933 -36.755 1.00 58.22 96 ASP A O 1
ATOM 782 N N . PRO A 1 97 ? 7.339 -13.730 -36.574 1.00 53.62 97 PRO A N 1
ATOM 783 C CA . PRO A 1 97 ? 7.122 -13.451 -37.994 1.00 53.62 97 PRO A CA 1
ATOM 784 C C . PRO A 1 97 ? 8.227 -14.021 -38.905 1.00 53.62 97 PRO A C 1
ATOM 786 O O . PRO A 1 97 ? 8.140 -13.879 -40.120 1.00 53.62 97 PRO A O 1
ATOM 789 N N . SER A 1 98 ? 9.249 -14.690 -38.361 1.00 63.12 98 SER A N 1
ATOM 790 C CA . SER A 1 98 ? 10.367 -15.271 -39.124 1.00 63.12 98 SER A CA 1
ATOM 791 C C . SER A 1 98 ? 10.088 -16.680 -39.676 1.00 63.12 98 SER A C 1
ATOM 793 O O . SER A 1 98 ? 11.018 -17.377 -40.083 1.00 63.12 98 SER A O 1
ATOM 795 N N . ARG A 1 99 ? 8.826 -17.134 -39.671 1.00 49.06 99 ARG A N 1
ATOM 796 C CA . ARG A 1 99 ? 8.399 -18.457 -40.170 1.00 49.06 99 ARG A CA 1
ATOM 797 C C . ARG A 1 99 ? 7.635 -18.441 -41.508 1.00 49.06 99 ARG A C 1
ATOM 799 O O . ARG A 1 99 ? 6.979 -19.433 -41.826 1.00 49.06 99 ARG A O 1
ATOM 806 N N . MET A 1 100 ? 7.759 -17.373 -42.301 1.00 41.91 100 MET A N 1
ATOM 807 C CA . MET A 1 100 ? 7.364 -17.332 -43.721 1.00 41.91 100 MET A CA 1
ATOM 808 C C . MET A 1 100 ? 8.556 -17.030 -44.622 1.00 41.91 100 MET A C 1
ATOM 810 O O . MET A 1 100 ? 9.349 -16.135 -44.258 1.00 41.91 100 MET A O 1
#